Protein AF-A0A1B6HUM4-F1 (afdb_monomer)

Nearest PDB structures (foldseek):
  6p5n-assembly1_Aj  TM=9.905E-01  e=3.512E-10  Oryctolagus cuniculus
  8yoo-assembly1_Lj  TM=9.893E-01  e=5.013E-10  Homo sapiens
  8fl2-assembly1_LW  TM=9.941E-01  e=6.665E-10  Homo sapiens
  7oyb-assembly1_j1  TM=9.822E-01  e=9.514E-10  Danio rerio
  8q7z-assembly1_Bj  TM=9.885E-01  e=1.097E-09  Gallus gallus

Sequence (110 aa):
KERKKERKKERKKERKSLFRSSKKHQLPFPFFCFILWSSMTKGTSSFGKRRNKTHTLCRRCGRSSYHIQKSKCAQCGYPSCKLRHYNWSVKAQRRKTTGTGRMRHLKIVR

InterPro domains:
  IPR001569 Large ribosomal subunit protein eL37 [MF_00547] (41-92)
  IPR001569 Large ribosomal subunit protein eL37 [PF01907] (41-92)
  IPR011331 Large ribosomal subunit protein eL37/eL43 [G3DSA:2.20.25.30] (40-110)
  IPR011332 Zinc-binding ribosomal protein [SSF57829] (40-94)
  IPR018267 Large ribosomal subunit protein eL37, conserved site [PS01077] (43-62)

Structure (mmCIF, N/CA/C/O backbone):
data_AF-A0A1B6HUM4-F1
#
_entry.id   AF-A0A1B6HUM4-F1
#
loop_
_atom_site.group_PDB
_atom_site.id
_atom_site.type_symbol
_atom_site.label_atom_id
_atom_site.label_alt_id
_atom_site.label_comp_id
_atom_site.label_asym_id
_atom_site.label_entity_id
_atom_site.label_seq_id
_atom_site.pdbx_PDB_ins_code
_atom_site.Cartn_x
_atom_site.Cartn_y
_atom_site.Cartn_z
_atom_site.occupancy
_atom_site.B_iso_or_equiv
_atom_site.auth_seq_id
_atom_site.auth_comp_id
_atom_site.auth_asym_id
_atom_site.auth_atom_id
_atom_site.pdbx_PDB_model_num
ATOM 1 N N . LYS A 1 1 ? -33.038 19.935 -38.363 1.00 53.41 1 LYS A N 1
ATOM 2 C CA . LYS A 1 1 ? -32.544 19.020 -39.433 1.00 53.41 1 LYS A CA 1
ATOM 3 C C . LYS A 1 1 ? -31.488 19.668 -40.356 1.00 53.41 1 LYS A C 1
ATOM 5 O O . LYS A 1 1 ? -30.878 18.947 -41.136 1.00 53.41 1 LYS A O 1
ATOM 10 N N . GLU A 1 2 ? -31.165 20.959 -40.209 1.00 49.84 2 GLU A N 1
ATOM 11 C CA . GLU A 1 2 ? -30.167 21.651 -41.052 1.00 49.84 2 GLU A CA 1
ATOM 12 C C . GLU A 1 2 ? -28.698 21.413 -40.665 1.00 49.84 2 GLU A C 1
ATOM 14 O O . GLU A 1 2 ? -27.863 21.234 -41.548 1.00 49.84 2 GLU A O 1
ATOM 19 N N . ARG A 1 3 ? -28.376 21.222 -39.377 1.00 44.38 3 ARG A N 1
ATOM 20 C CA . ARG A 1 3 ? -26.991 20.954 -38.916 1.00 44.38 3 ARG A CA 1
ATOM 21 C C . ARG A 1 3 ? -26.351 19.657 -39.450 1.00 44.38 3 ARG A C 1
ATOM 23 O O . ARG A 1 3 ? -25.142 19.469 -39.344 1.00 44.38 3 ARG A O 1
ATOM 30 N N . LYS A 1 4 ? -27.133 18.739 -40.042 1.00 43.03 4 LYS A N 1
ATOM 31 C CA . LYS A 1 4 ? -26.611 17.517 -40.698 1.00 43.03 4 LYS A CA 1
ATOM 32 C C . LYS A 1 4 ? -26.204 17.742 -42.166 1.00 43.03 4 LYS A C 1
ATOM 34 O O . LYS A 1 4 ? -25.446 16.929 -42.695 1.00 43.03 4 LYS A O 1
ATOM 39 N N . LYS A 1 5 ? -26.671 18.815 -42.826 1.00 43.19 5 LYS A N 1
ATOM 40 C CA . LYS A 1 5 ? -26.298 19.152 -44.217 1.00 43.19 5 LYS A CA 1
ATOM 41 C C . LYS A 1 5 ? -24.927 19.842 -44.296 1.00 43.19 5 LYS A C 1
ATOM 43 O O . LYS A 1 5 ? -24.171 19.536 -45.214 1.00 43.19 5 LYS A O 1
ATOM 48 N N . GLU A 1 6 ? -24.557 20.659 -43.309 1.00 46.84 6 GLU A N 1
ATOM 49 C CA . GLU A 1 6 ? -23.240 21.325 -43.256 1.00 46.84 6 GLU A CA 1
ATOM 50 C C . GLU A 1 6 ? -22.073 20.348 -43.077 1.00 46.84 6 GLU A C 1
ATOM 52 O O . GLU A 1 6 ? -21.127 20.368 -43.864 1.00 46.84 6 GLU A O 1
ATOM 57 N N . ARG A 1 7 ? -22.195 19.375 -42.163 1.00 47.59 7 ARG A N 1
ATOM 58 C CA . ARG A 1 7 ? -21.152 18.351 -41.940 1.00 47.59 7 ARG A CA 1
ATOM 59 C C . ARG A 1 7 ? -20.874 17.453 -43.157 1.00 47.59 7 ARG A C 1
ATOM 61 O O . ARG A 1 7 ? -19.809 16.845 -43.244 1.00 47.59 7 ARG A O 1
ATOM 68 N N . LYS A 1 8 ? -21.807 17.354 -44.118 1.00 44.94 8 LYS A N 1
ATOM 69 C CA . LYS A 1 8 ? -21.586 16.641 -45.394 1.00 44.94 8 LYS A CA 1
ATOM 70 C C . LYS A 1 8 ? -20.858 17.499 -46.440 1.00 44.94 8 LYS A C 1
ATOM 72 O O . LYS A 1 8 ? -20.197 16.925 -47.305 1.00 44.94 8 LYS A O 1
ATOM 77 N N . LYS A 1 9 ? -20.950 18.834 -46.372 1.00 44.09 9 LYS A N 1
ATOM 78 C CA . LYS A 1 9 ? -20.215 19.757 -47.259 1.00 44.09 9 LYS A CA 1
ATOM 79 C C . LYS A 1 9 ? -18.733 19.847 -46.875 1.00 44.09 9 LYS A C 1
ATOM 81 O O . LYS A 1 9 ? -17.893 19.819 -47.769 1.00 44.09 9 LYS A O 1
ATOM 86 N N . GLU A 1 10 ? -18.410 19.826 -45.582 1.00 45.25 10 GLU A N 1
ATOM 87 C CA . GLU A 1 10 ? -17.017 19.801 -45.094 1.00 45.25 10 GLU A CA 1
ATOM 88 C C . GLU A 1 10 ? -16.276 18.514 -45.479 1.00 45.25 10 GLU A C 1
ATOM 90 O O . GLU A 1 10 ? -15.199 18.573 -46.071 1.00 45.25 10 GLU A O 1
ATOM 95 N N . ARG A 1 11 ? -16.908 17.343 -45.309 1.00 44.81 11 ARG A N 1
ATOM 96 C CA . ARG A 1 11 ? -16.313 16.049 -45.706 1.00 44.81 11 ARG A CA 1
ATOM 97 C C . ARG A 1 11 ? -16.062 15.899 -47.215 1.00 44.81 11 ARG A C 1
ATOM 99 O O . ARG A 1 11 ? -15.285 15.036 -47.615 1.00 44.81 11 ARG A O 1
ATOM 106 N N . LYS A 1 12 ? -16.703 16.713 -48.068 1.00 42.31 12 LYS A N 1
ATOM 107 C CA . LYS A 1 12 ? -16.421 16.763 -49.517 1.00 42.31 12 LYS A CA 1
ATOM 108 C C . LYS A 1 12 ? -15.300 17.747 -49.882 1.00 42.31 12 LYS A C 1
ATOM 110 O O . LYS A 1 12 ? -14.736 17.600 -50.964 1.00 42.31 12 LYS A O 1
ATOM 115 N N . LYS A 1 13 ? -14.964 18.710 -49.013 1.00 40.62 13 LYS A N 1
ATOM 116 C CA . LYS A 1 13 ? -13.883 19.686 -49.241 1.00 40.62 13 LYS A CA 1
ATOM 117 C C . LYS A 1 13 ? -12.506 19.111 -48.888 1.00 40.62 13 LYS A C 1
ATOM 119 O O . LYS A 1 13 ? -11.583 19.278 -49.675 1.00 40.62 13 LYS A O 1
ATOM 124 N N . GLU A 1 14 ? -12.390 18.325 -47.816 1.00 39.62 14 GLU A N 1
ATOM 125 C CA . GLU A 1 14 ? -11.119 17.657 -47.464 1.00 39.62 14 GLU A CA 1
ATOM 126 C C . GLU A 1 14 ? -10.741 16.502 -48.401 1.00 39.62 14 GLU A C 1
ATOM 128 O O . GLU A 1 14 ? -9.570 16.179 -48.559 1.00 39.62 14 GLU A O 1
ATOM 133 N N . ARG A 1 15 ? -11.710 15.903 -49.103 1.00 38.56 15 ARG A N 1
ATOM 134 C CA . ARG A 1 15 ? -11.430 14.837 -50.080 1.00 38.56 15 ARG A CA 1
ATOM 135 C C . ARG A 1 15 ? -10.879 15.339 -51.422 1.00 38.56 15 ARG A C 1
ATOM 137 O O . ARG A 1 15 ? -10.554 14.515 -52.270 1.00 38.56 15 ARG A O 1
ATOM 144 N N . LYS A 1 16 ? -10.777 16.658 -51.630 1.00 38.84 16 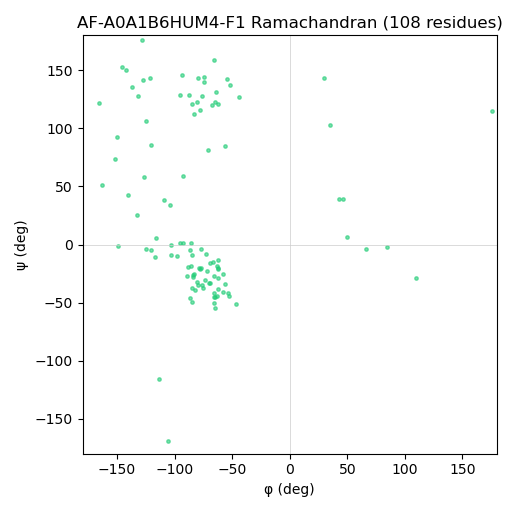LYS A N 1
ATOM 145 C CA . LYS A 1 16 ? -10.248 17.269 -52.865 1.00 38.84 16 LYS A CA 1
ATOM 146 C C . LYS A 1 16 ? -8.816 17.811 -52.748 1.00 38.84 16 LYS A C 1
ATOM 148 O O . LYS A 1 16 ? -8.296 18.278 -53.754 1.00 38.84 16 LYS A O 1
ATOM 153 N N . SER A 1 17 ? -8.154 17.708 -51.593 1.00 38.03 17 SER A N 1
ATOM 154 C CA . SER A 1 17 ? -6.742 18.112 -51.437 1.00 38.03 17 SER A CA 1
ATOM 155 C C . SER A 1 17 ? -5.730 16.967 -51.601 1.00 38.03 17 SER A C 1
ATOM 157 O O . SER A 1 17 ? -4.531 17.203 -51.524 1.00 38.03 17 SER A O 1
ATOM 159 N N . LEU A 1 18 ? -6.178 15.740 -51.890 1.00 44.19 18 LEU A N 1
ATOM 160 C CA . LEU A 1 18 ? -5.313 14.559 -52.046 1.00 44.19 18 LEU A CA 1
ATOM 161 C C . LEU A 1 18 ? -5.209 14.062 -53.498 1.00 44.19 18 LEU A C 1
ATOM 163 O O . LEU A 1 18 ? -5.199 12.859 -53.739 1.00 44.19 18 LEU A O 1
ATOM 167 N N . PHE A 1 19 ? -5.147 14.962 -54.487 1.00 43.09 19 PHE A N 1
ATOM 168 C CA . PHE A 1 19 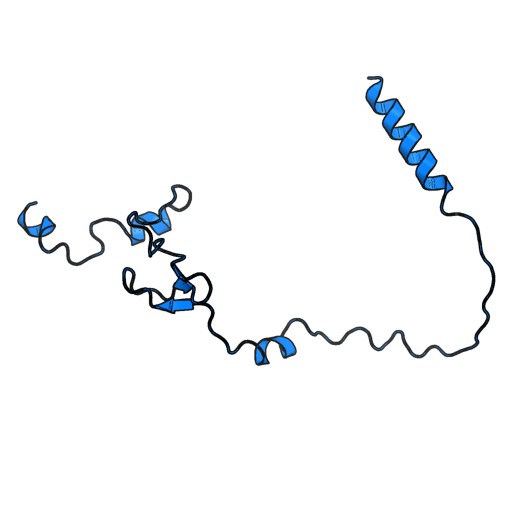? -4.868 14.547 -55.871 1.00 43.09 19 PHE A CA 1
ATOM 169 C C . PHE A 1 19 ? -4.169 15.627 -56.715 1.00 43.09 19 PHE A C 1
ATOM 171 O O . PHE A 1 19 ? -4.772 16.264 -57.575 1.00 43.09 19 PHE A O 1
ATOM 178 N N . ARG A 1 20 ? -2.880 15.848 -56.438 1.00 38.88 20 ARG A N 1
ATOM 179 C CA . ARG A 1 20 ? -1.825 16.387 -57.330 1.00 38.88 20 ARG A CA 1
ATOM 180 C C . ARG A 1 20 ? -0.586 16.523 -56.440 1.00 38.88 20 ARG A C 1
ATOM 182 O O . ARG A 1 20 ? -0.621 17.258 -55.471 1.00 38.88 20 ARG A O 1
ATOM 189 N N . SER A 1 21 ? 0.510 15.808 -56.643 1.00 36.25 21 SER A N 1
ATOM 190 C CA . SER A 1 21 ? 1.254 15.785 -57.890 1.00 36.25 21 SER A CA 1
ATOM 191 C C . SER A 1 21 ? 2.231 14.608 -57.885 1.00 36.25 21 SER A C 1
ATOM 193 O O . SER A 1 21 ? 3.107 14.519 -57.028 1.00 36.25 21 SER A O 1
ATOM 195 N N . SER A 1 22 ? 2.093 13.727 -58.873 1.00 45.28 22 SER A N 1
ATOM 196 C CA . SER A 1 22 ? 3.187 12.897 -59.363 1.00 45.28 22 SER A CA 1
ATOM 197 C C . SER A 1 22 ? 4.275 13.797 -59.941 1.00 45.28 22 SER A C 1
ATOM 199 O O . SER A 1 22 ? 4.024 14.479 -60.932 1.00 45.28 22 SER A O 1
ATOM 201 N N . LYS A 1 23 ? 5.497 13.737 -59.408 1.00 45.59 23 LYS A N 1
ATOM 202 C CA . LYS A 1 23 ? 6.719 14.021 -60.175 1.00 45.59 23 LYS A CA 1
ATOM 203 C C . LYS A 1 23 ? 7.890 13.209 -59.608 1.00 45.59 23 LYS A C 1
ATOM 205 O O . LYS A 1 23 ? 8.543 13.601 -58.656 1.00 45.59 23 LYS A O 1
ATOM 210 N N . LYS A 1 24 ? 8.059 12.033 -60.219 1.00 47.94 24 LYS A N 1
ATOM 211 C CA . LYS A 1 24 ? 9.317 11.419 -60.669 1.00 47.94 24 LYS A CA 1
ATOM 212 C C . LYS A 1 24 ? 10.556 11.675 -59.793 1.00 47.94 24 LYS A C 1
ATOM 214 O O . LYS A 1 24 ? 11.240 12.672 -59.976 1.00 47.94 24 LYS A O 1
ATOM 219 N N . HIS A 1 25 ? 10.930 10.675 -59.002 1.00 41.59 25 HIS A N 1
ATOM 220 C CA . HIS A 1 25 ? 12.332 10.280 -58.894 1.00 41.59 25 HIS A CA 1
ATOM 221 C C . HIS A 1 25 ? 12.413 8.786 -59.213 1.00 41.59 25 HIS A C 1
ATOM 223 O O . HIS A 1 25 ? 11.943 7.943 -58.453 1.00 41.59 25 HIS A O 1
ATOM 229 N N . GLN A 1 26 ? 12.931 8.482 -60.402 1.00 48.53 26 GLN A N 1
ATOM 230 C CA . GLN A 1 26 ? 13.438 7.160 -60.745 1.00 48.53 26 GLN A CA 1
ATOM 231 C C . GLN A 1 26 ? 14.693 6.923 -59.908 1.00 48.53 26 GLN A C 1
ATOM 233 O O . GLN A 1 26 ? 15.657 7.668 -60.053 1.00 48.53 26 GLN A O 1
ATOM 238 N N . LEU A 1 27 ? 14.694 5.881 -59.080 1.00 54.16 27 LEU A N 1
ATOM 239 C CA . LEU A 1 27 ? 15.909 5.128 -58.789 1.00 54.16 27 LEU A CA 1
ATOM 240 C C . LEU A 1 2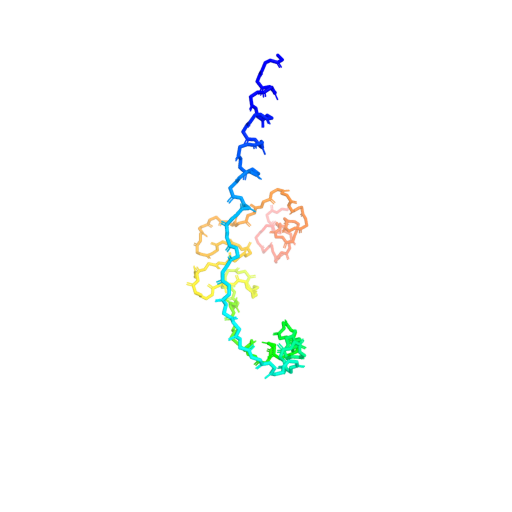7 ? 15.576 3.631 -58.930 1.00 54.16 27 LEU A C 1
ATOM 242 O O . LEU A 1 27 ? 14.551 3.191 -58.401 1.00 54.16 27 LEU A O 1
ATOM 246 N N . PRO A 1 28 ? 16.363 2.873 -59.713 1.00 54.94 28 PRO A N 1
ATOM 247 C CA . PRO A 1 28 ? 16.092 1.478 -60.037 1.00 54.94 28 PRO A CA 1
ATOM 248 C C . PRO A 1 28 ? 16.507 0.551 -58.882 1.00 54.94 28 PRO A C 1
ATOM 250 O O . PRO A 1 28 ? 17.503 0.828 -58.232 1.00 54.94 28 PRO A O 1
ATOM 253 N N . PHE A 1 29 ? 15.714 -0.513 -58.673 1.00 44.72 29 PHE A N 1
ATOM 254 C CA . PHE A 1 29 ? 15.988 -1.849 -58.088 1.00 44.72 29 PHE A CA 1
ATOM 255 C C . PHE A 1 29 ? 17.085 -2.041 -57.004 1.00 44.72 29 PHE A C 1
ATOM 257 O O . PHE A 1 29 ? 18.179 -1.514 -57.153 1.00 44.72 29 PHE A O 1
ATOM 264 N N . PRO A 1 30 ? 16.899 -2.922 -55.984 1.00 50.91 30 PRO A N 1
ATOM 265 C CA . PRO A 1 30 ? 15.933 -4.032 -55.901 1.00 50.91 30 PRO A CA 1
ATOM 266 C C . PRO A 1 30 ? 15.077 -3.991 -54.610 1.00 50.91 30 PRO A C 1
ATOM 268 O O . PRO A 1 30 ? 15.516 -3.595 -53.538 1.00 50.91 30 PRO A O 1
ATOM 271 N N . PHE A 1 31 ? 13.785 -4.311 -54.640 1.00 50.19 31 PHE A N 1
ATOM 272 C CA . PHE A 1 31 ? 13.238 -5.660 -54.404 1.00 50.19 31 PHE A CA 1
ATOM 273 C C . PHE A 1 31 ? 13.713 -6.441 -53.147 1.00 50.19 31 PHE A C 1
ATOM 275 O O . PHE A 1 31 ? 13.291 -7.578 -52.966 1.00 50.19 31 PHE A O 1
ATOM 282 N N . PHE A 1 32 ? 14.503 -5.855 -52.232 1.00 46.56 32 PHE A N 1
ATOM 283 C CA . PHE A 1 32 ? 15.089 -6.582 -51.089 1.00 46.56 32 PHE A CA 1
ATOM 284 C C . PHE A 1 32 ? 14.964 -5.908 -49.710 1.00 46.56 32 PHE A C 1
ATOM 286 O O . PHE A 1 32 ? 15.752 -6.179 -48.812 1.00 46.56 32 PHE A O 1
ATOM 293 N N . CYS A 1 33 ? 13.970 -5.050 -49.472 1.00 42.34 33 CYS A N 1
ATOM 294 C CA . CYS A 1 33 ? 13.782 -4.492 -48.122 1.00 42.34 33 CYS A CA 1
ATOM 295 C C . CYS A 1 33 ? 12.313 -4.364 -47.709 1.00 42.34 33 CYS A C 1
ATOM 297 O O . CYS A 1 33 ? 11.889 -3.366 -47.139 1.00 42.34 33 CYS A O 1
ATOM 299 N N . PHE A 1 34 ? 11.518 -5.394 -48.004 1.00 43.09 34 PHE A N 1
ATOM 300 C CA . PHE A 1 34 ? 10.194 -5.574 -47.392 1.00 43.09 34 PHE A CA 1
ATOM 301 C C . PHE A 1 34 ? 10.101 -6.852 -46.536 1.00 43.09 34 PHE A C 1
ATOM 303 O O . PHE A 1 34 ? 9.041 -7.173 -46.013 1.00 43.09 34 PHE A O 1
ATOM 310 N N . ILE A 1 35 ? 11.221 -7.569 -46.351 1.00 46.00 35 ILE A N 1
ATOM 311 C CA . ILE A 1 35 ? 11.296 -8.826 -45.578 1.00 46.00 35 ILE A CA 1
ATOM 312 C C . ILE A 1 35 ? 11.910 -8.618 -44.176 1.00 46.00 35 ILE A C 1
ATOM 314 O O . ILE A 1 35 ? 11.814 -9.492 -43.321 1.00 46.00 35 ILE A O 1
ATOM 318 N N . LEU A 1 36 ? 12.461 -7.437 -43.862 1.00 48.25 36 LEU A N 1
ATOM 319 C CA . LEU A 1 36 ? 13.099 -7.165 -42.563 1.00 48.25 36 LEU A CA 1
ATOM 320 C C . LEU A 1 36 ? 12.250 -6.304 -41.608 1.00 48.25 36 LEU A C 1
ATOM 322 O O . LEU A 1 36 ? 12.778 -5.508 -40.838 1.00 48.25 36 LEU A O 1
ATOM 326 N N . TRP A 1 37 ? 10.924 -6.450 -41.631 1.00 48.62 37 TRP A N 1
ATOM 327 C CA . TRP A 1 37 ? 10.029 -5.779 -40.679 1.00 48.62 37 TRP A CA 1
ATOM 328 C C . TRP A 1 37 ? 9.110 -6.781 -39.983 1.00 48.62 37 TRP A C 1
ATOM 330 O O . TRP A 1 37 ? 7.893 -6.705 -40.095 1.00 48.62 37 TRP A O 1
ATOM 340 N N . SER A 1 38 ? 9.672 -7.778 -39.299 1.00 51.06 38 SER A N 1
ATOM 341 C CA . SER A 1 38 ? 8.906 -8.679 -38.417 1.00 51.06 38 SER A CA 1
ATOM 342 C C . SER A 1 38 ? 9.809 -9.444 -37.445 1.00 51.06 38 SER A C 1
ATOM 344 O O . SER A 1 38 ? 9.703 -10.657 -37.308 1.00 51.06 38 SER A O 1
ATOM 346 N N . SER A 1 39 ? 10.694 -8.767 -36.711 1.00 53.78 39 SER A N 1
ATOM 347 C CA . SER A 1 39 ? 11.171 -9.361 -35.458 1.00 53.78 39 SER A CA 1
ATOM 348 C C . SER A 1 39 ? 10.139 -9.057 -34.367 1.00 53.78 39 SER A C 1
ATOM 350 O O . SER A 1 39 ? 9.890 -7.907 -34.000 1.00 53.78 39 SER A O 1
ATOM 352 N N . MET A 1 40 ? 9.466 -10.101 -33.879 1.00 62.34 40 MET A N 1
ATOM 353 C CA . MET A 1 40 ? 8.569 -10.078 -32.717 1.00 62.34 40 MET A CA 1
ATOM 354 C C . MET A 1 40 ? 9.302 -9.537 -31.472 1.00 62.34 40 MET A C 1
ATOM 356 O O . MET A 1 40 ? 9.823 -10.275 -30.641 1.00 62.34 40 MET A O 1
ATOM 360 N N . THR A 1 41 ? 9.342 -8.216 -31.320 1.00 67.62 41 THR A N 1
ATOM 361 C CA . THR A 1 41 ? 10.128 -7.508 -30.291 1.00 67.62 41 THR A CA 1
ATOM 362 C C . THR A 1 41 ? 9.358 -7.207 -29.002 1.00 67.62 41 THR A C 1
ATOM 364 O O . THR A 1 41 ? 9.894 -6.605 -28.074 1.00 67.62 41 THR A O 1
ATOM 367 N N . LYS A 1 42 ? 8.091 -7.627 -28.906 1.00 69.94 42 LYS A N 1
ATOM 368 C CA . LYS A 1 42 ? 7.176 -7.264 -27.803 1.00 69.94 42 LYS A CA 1
ATOM 369 C C . LYS A 1 42 ? 7.057 -8.319 -26.695 1.00 69.94 42 LYS A C 1
ATOM 371 O O . LYS A 1 42 ? 6.461 -8.043 -25.657 1.00 69.94 42 LYS A O 1
ATOM 376 N N . GLY A 1 43 ? 7.605 -9.515 -26.916 1.00 81.31 43 GLY A N 1
ATOM 377 C CA . GLY A 1 43 ? 7.472 -10.666 -26.023 1.00 81.31 43 GLY A CA 1
ATOM 378 C C . GLY A 1 43 ? 8.799 -11.059 -25.384 1.00 81.31 43 GLY A C 1
ATOM 379 O O . GLY A 1 43 ? 9.378 -10.284 -24.620 1.00 81.31 43 GLY A O 1
ATOM 380 N N . THR A 1 44 ? 9.268 -12.260 -25.722 1.00 84.19 44 THR A N 1
ATOM 381 C CA . THR A 1 44 ? 10.445 -12.949 -25.159 1.00 84.19 44 THR A CA 1
ATOM 382 C C . THR A 1 44 ? 11.684 -12.059 -25.058 1.00 84.19 44 THR A C 1
ATOM 384 O O . THR A 1 44 ? 12.235 -11.897 -23.971 1.00 84.19 44 THR A O 1
ATOM 387 N N . SER A 1 45 ? 12.056 -11.385 -26.146 1.00 84.25 45 SER A N 1
ATOM 388 C CA . SER A 1 45 ? 13.213 -10.478 -26.208 1.00 84.25 45 SER A CA 1
ATOM 389 C C . SER A 1 45 ? 13.111 -9.267 -25.267 1.00 84.25 45 SER A C 1
ATOM 391 O O . SER A 1 45 ? 14.123 -8.765 -24.777 1.00 84.25 45 SER A O 1
ATOM 393 N N . SER A 1 46 ? 11.897 -8.803 -24.959 1.00 82.94 46 SER A N 1
ATOM 394 C CA . SER A 1 46 ? 11.670 -7.653 -24.076 1.00 82.94 46 SER A CA 1
ATOM 395 C C . SER A 1 46 ? 11.681 -8.012 -22.583 1.00 82.94 46 SER A C 1
ATOM 397 O O . SER A 1 46 ? 12.002 -7.157 -21.752 1.00 82.94 46 SER A O 1
ATOM 399 N N . PHE A 1 47 ? 11.361 -9.262 -22.221 1.00 85.81 47 PHE A N 1
ATOM 400 C CA . PHE A 1 47 ? 11.279 -9.696 -20.821 1.00 85.81 47 PHE A CA 1
ATOM 401 C C . PHE A 1 47 ? 12.646 -9.742 -20.130 1.00 85.81 47 PHE A C 1
ATOM 403 O O . PHE A 1 47 ? 12.725 -9.382 -18.956 1.00 85.81 47 PHE A O 1
ATOM 410 N N . GLY A 1 48 ? 13.723 -10.063 -20.856 1.00 90.00 48 GLY A N 1
ATOM 411 C CA . GLY A 1 48 ? 15.088 -10.083 -20.307 1.00 90.00 48 GLY A CA 1
ATOM 412 C C . GLY A 1 48 ? 15.543 -8.740 -19.716 1.00 90.00 48 GLY A C 1
ATOM 413 O O . GLY A 1 48 ? 16.350 -8.702 -18.793 1.00 90.00 48 GLY A O 1
ATOM 414 N N . LYS A 1 49 ? 14.965 -7.620 -20.174 1.00 88.50 49 LYS A N 1
ATOM 415 C CA . LYS A 1 49 ? 15.294 -6.268 -19.688 1.00 88.50 49 LYS A CA 1
ATOM 416 C C . LYS A 1 49 ? 14.520 -5.863 -18.419 1.00 88.50 49 LYS A C 1
ATOM 418 O O . LYS A 1 49 ? 14.825 -4.836 -17.813 1.00 88.50 49 LYS A O 1
ATOM 423 N N . ARG A 1 50 ? 13.519 -6.637 -17.973 1.00 90.31 50 ARG A N 1
ATOM 424 C CA . ARG A 1 50 ? 12.592 -6.274 -16.877 1.00 90.31 50 ARG A CA 1
ATOM 425 C C . ARG A 1 50 ? 13.053 -6.782 -15.499 1.00 90.31 50 ARG A C 1
ATOM 427 O O . ARG A 1 50 ? 12.327 -7.509 -14.827 1.00 90.31 50 ARG A O 1
ATOM 434 N N . ARG A 1 51 ? 14.251 -6.378 -15.053 1.00 90.56 51 ARG A N 1
ATOM 435 C CA . AR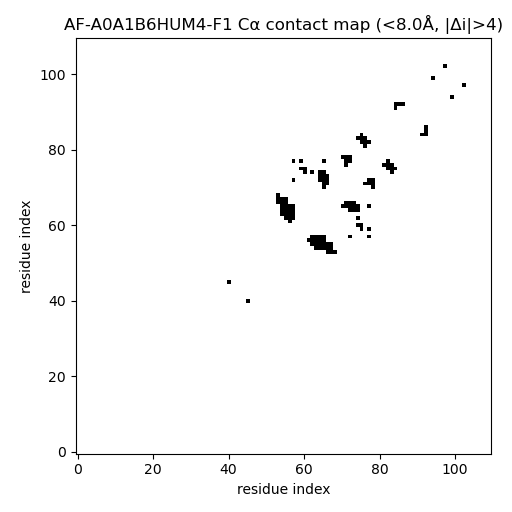G A 1 51 ? 14.816 -6.783 -13.740 1.00 90.56 51 ARG A CA 1
ATOM 436 C C . ARG A 1 51 ? 14.446 -5.871 -12.562 1.00 90.56 51 ARG A C 1
ATOM 438 O O . ARG A 1 51 ? 14.393 -6.325 -11.420 1.00 90.56 51 ARG A O 1
ATOM 445 N N . ASN A 1 52 ? 14.166 -4.597 -12.828 1.00 92.00 52 ASN A N 1
ATOM 446 C CA . ASN A 1 52 ? 13.912 -3.601 -11.784 1.00 92.00 52 ASN A CA 1
ATOM 447 C C . ASN A 1 52 ? 12.522 -3.791 -11.160 1.00 92.00 52 ASN A C 1
ATOM 449 O O . ASN A 1 52 ? 11.541 -4.044 -11.862 1.00 92.00 52 ASN A O 1
ATOM 453 N N . LYS A 1 53 ? 12.418 -3.636 -9.837 1.00 93.00 53 LYS A N 1
ATOM 454 C CA . LYS A 1 53 ? 11.145 -3.748 -9.113 1.00 93.00 53 LYS A CA 1
ATOM 455 C C . LYS A 1 53 ? 10.523 -2.369 -8.930 1.00 93.00 53 LYS A C 1
ATOM 457 O O . LYS A 1 53 ? 11.167 -1.449 -8.441 1.00 93.00 53 LYS A O 1
ATOM 462 N N . THR A 1 54 ? 9.254 -2.232 -9.300 1.00 95.50 54 THR A N 1
ATOM 463 C CA . THR A 1 54 ? 8.476 -1.001 -9.084 1.00 95.50 54 THR A CA 1
ATOM 464 C C . THR A 1 54 ? 7.863 -0.940 -7.687 1.00 95.50 54 THR A C 1
ATOM 466 O O . THR A 1 54 ? 7.656 0.153 -7.151 1.00 95.50 54 THR A O 1
ATOM 469 N N . HIS A 1 55 ? 7.588 -2.109 -7.097 1.00 96.62 55 HIS A N 1
ATOM 470 C CA . HIS A 1 55 ? 6.915 -2.256 -5.815 1.00 96.62 55 HIS A CA 1
ATOM 471 C C . HIS A 1 55 ? 7.754 -3.011 -4.783 1.00 96.62 55 HIS A C 1
ATOM 473 O O . HIS A 1 55 ? 8.419 -3.993 -5.109 1.00 96.62 55 HIS A O 1
ATOM 479 N N . THR A 1 56 ? 7.654 -2.576 -3.530 1.00 95.81 56 THR A N 1
ATOM 480 C CA . THR A 1 56 ? 8.216 -3.234 -2.344 1.00 95.81 56 THR A CA 1
ATOM 481 C C . THR A 1 56 ? 7.146 -3.419 -1.264 1.00 95.81 56 THR A C 1
ATOM 483 O O . THR A 1 56 ? 5.985 -3.006 -1.411 1.00 95.81 56 THR A O 1
ATOM 486 N N . LEU A 1 57 ? 7.521 -4.081 -0.166 1.00 97.00 57 LEU A N 1
ATOM 487 C CA . LEU A 1 57 ? 6.653 -4.291 0.989 1.00 97.00 57 LEU A CA 1
ATOM 488 C C . LEU A 1 57 ? 6.286 -2.958 1.659 1.00 97.00 57 LEU A C 1
ATOM 490 O O . LEU A 1 57 ? 7.134 -2.120 1.949 1.00 97.00 57 LEU A O 1
ATOM 494 N N . CYS A 1 58 ? 4.995 -2.763 1.926 1.00 96.69 58 CYS A N 1
ATOM 495 C CA . CYS A 1 58 ? 4.503 -1.583 2.633 1.00 96.69 58 CYS A CA 1
ATOM 496 C C . CYS A 1 58 ? 4.519 -1.793 4.154 1.00 96.69 58 CYS A C 1
ATOM 498 O O . CYS A 1 58 ? 3.883 -2.727 4.637 1.00 96.69 58 C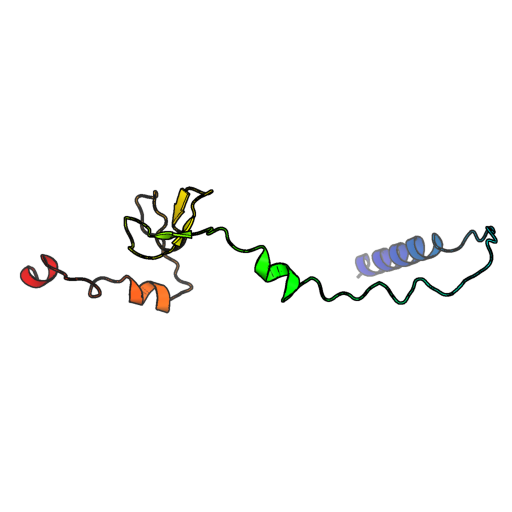YS A O 1
ATOM 500 N N . ARG A 1 59 ? 5.111 -0.855 4.910 1.00 94.06 59 ARG A N 1
ATOM 501 C CA . ARG A 1 59 ? 5.179 -0.898 6.388 1.00 94.06 59 ARG A CA 1
ATOM 502 C C . ARG A 1 59 ? 3.824 -1.072 7.084 1.00 94.06 59 ARG A C 1
ATOM 504 O O . ARG A 1 59 ? 3.714 -1.840 8.025 1.00 94.06 59 ARG A O 1
ATOM 511 N N . ARG A 1 60 ? 2.777 -0.387 6.612 1.00 94.12 60 ARG A N 1
ATOM 512 C CA . ARG A 1 60 ? 1.435 -0.460 7.223 1.00 94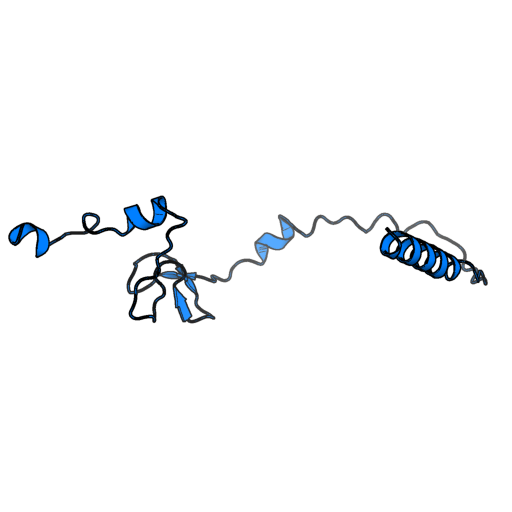.12 60 ARG A CA 1
ATOM 513 C C . ARG A 1 60 ? 0.699 -1.759 6.879 1.00 94.12 60 ARG A C 1
ATOM 515 O O . ARG A 1 60 ? -0.103 -2.245 7.662 1.00 94.12 60 ARG A O 1
ATOM 522 N N . CYS A 1 61 ? 0.903 -2.270 5.667 1.00 92.44 61 CYS A N 1
ATOM 523 C CA . CYS A 1 61 ? -0.033 -3.206 5.034 1.00 92.44 61 CYS A CA 1
ATOM 524 C C . CYS A 1 61 ? 0.582 -4.580 4.764 1.00 92.44 61 CYS A C 1
ATOM 526 O O . CYS A 1 61 ? -0.143 -5.485 4.363 1.00 92.44 61 CYS A O 1
ATOM 528 N N . GLY A 1 62 ? 1.904 -4.719 4.904 1.00 92.75 62 GLY A N 1
ATOM 529 C CA . GLY A 1 62 ? 2.657 -5.964 4.720 1.00 92.75 62 GLY A CA 1
ATOM 530 C C . GLY A 1 62 ? 2.670 -6.517 3.290 1.0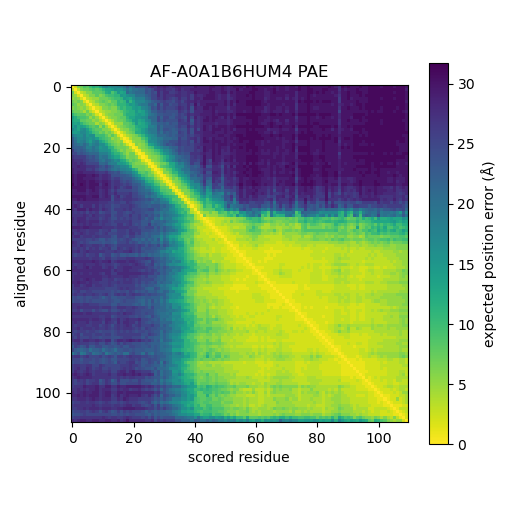0 92.75 62 GLY A C 1
ATOM 531 O O . GLY A 1 62 ? 3.327 -7.511 3.023 1.00 92.75 62 GLY A O 1
ATOM 532 N N . ARG A 1 63 ? 1.955 -5.891 2.347 1.00 93.56 63 ARG A N 1
ATOM 533 C CA . ARG A 1 63 ? 1.862 -6.331 0.946 1.00 93.56 63 ARG A CA 1
ATOM 534 C C . ARG A 1 63 ? 2.892 -5.630 0.067 1.00 93.56 63 ARG A C 1
ATOM 536 O O . ARG A 1 63 ? 3.128 -4.431 0.251 1.00 93.56 63 ARG A O 1
ATOM 543 N N . SER A 1 64 ? 3.400 -6.338 -0.947 1.00 95.75 64 SER A N 1
ATOM 544 C CA . SER A 1 64 ? 4.260 -5.776 -2.001 1.00 95.75 64 SER A CA 1
ATOM 545 C C . SER A 1 64 ? 3.455 -4.863 -2.929 1.00 95.75 64 SER A C 1
ATOM 547 O O . SER A 1 64 ? 2.913 -5.269 -3.950 1.00 95.75 64 SER A O 1
ATOM 549 N N . SER A 1 65 ? 3.246 -3.632 -2.479 1.00 95.31 65 SER A N 1
ATOM 550 C CA . SER A 1 65 ? 2.358 -2.653 -3.119 1.00 95.31 65 SER A CA 1
ATOM 551 C C . SER A 1 65 ? 2.826 -1.216 -2.912 1.00 95.31 65 SER A C 1
ATOM 553 O O . SER A 1 65 ? 2.194 -0.281 -3.410 1.00 95.31 65 SER A O 1
ATOM 555 N N . TYR A 1 66 ? 3.923 -1.025 -2.177 1.00 97.31 66 TYR A N 1
ATOM 556 C CA . TYR A 1 66 ? 4.537 0.277 -1.999 1.00 97.31 66 TYR A CA 1
ATOM 557 C C . TYR A 1 66 ? 5.326 0.626 -3.253 1.00 97.31 66 TYR A C 1
ATOM 559 O O . TYR A 1 66 ? 6.255 -0.086 -3.604 1.00 97.31 66 TYR A O 1
ATOM 567 N N . HIS A 1 67 ? 4.929 1.675 -3.965 1.00 97.44 67 HIS A N 1
ATOM 568 C CA . HIS A 1 67 ? 5.628 2.111 -5.166 1.00 97.44 67 HIS A CA 1
ATOM 569 C C . HIS A 1 67 ? 6.862 2.931 -4.782 1.00 97.44 67 HIS A C 1
ATOM 571 O O . HIS A 1 67 ? 6.710 3.966 -4.139 1.00 97.44 67 HIS A O 1
ATOM 577 N N . ILE A 1 68 ? 8.050 2.513 -5.231 1.00 96.00 68 ILE A N 1
ATOM 578 C CA . ILE A 1 68 ? 9.329 3.122 -4.822 1.00 96.00 68 ILE A CA 1
ATOM 579 C C . ILE A 1 68 ? 9.429 4.571 -5.314 1.00 96.00 68 ILE A C 1
ATOM 581 O O . ILE A 1 68 ? 9.575 5.483 -4.518 1.00 96.00 68 ILE A O 1
ATOM 585 N N . GLN A 1 69 ? 9.257 4.793 -6.621 1.00 95.75 69 GLN A N 1
ATOM 586 C CA . GLN A 1 69 ? 9.412 6.132 -7.213 1.00 95.75 69 GLN A CA 1
ATOM 587 C C . GLN A 1 69 ? 8.355 7.138 -6.731 1.00 95.75 69 GLN A C 1
ATOM 589 O O . GLN A 1 69 ? 8.660 8.293 -6.476 1.00 95.75 69 GLN A O 1
ATOM 594 N N . LYS A 1 70 ? 7.091 6.707 -6.618 1.00 95.69 70 LYS A N 1
ATOM 595 C CA . LYS A 1 70 ? 5.972 7.578 -6.221 1.00 95.69 70 LYS A CA 1
ATOM 596 C C . LYS A 1 70 ? 5.794 7.675 -4.706 1.00 95.69 70 LYS A C 1
ATOM 598 O O . LYS A 1 70 ? 4.885 8.374 -4.265 1.00 95.69 70 LYS A O 1
ATOM 603 N N . SER A 1 71 ? 6.576 6.918 -3.936 1.00 94.50 71 SER A N 1
ATOM 604 C CA . SER A 1 71 ? 6.497 6.814 -2.476 1.00 94.50 71 SER A CA 1
ATOM 605 C C . SER A 1 71 ? 5.072 6.641 -1.937 1.00 94.50 71 SER A C 1
ATOM 607 O O . SER A 1 71 ? 4.685 7.237 -0.935 1.00 94.50 71 SER A O 1
ATOM 609 N N . LYS A 1 72 ? 4.248 5.848 -2.635 1.00 96.56 72 LYS A N 1
ATOM 610 C CA . LYS A 1 72 ? 2.819 5.675 -2.332 1.00 96.56 72 LYS A CA 1
ATOM 611 C C . LYS A 1 72 ? 2.401 4.216 -2.434 1.00 96.56 72 LYS A C 1
ATOM 613 O O . LYS A 1 72 ? 2.746 3.514 -3.385 1.00 96.56 72 LYS A O 1
ATOM 618 N N . CYS A 1 73 ? 1.621 3.751 -1.462 1.00 97.06 73 CYS A N 1
ATOM 619 C CA . CYS A 1 73 ? 1.087 2.394 -1.460 1.00 97.06 73 CYS A CA 1
ATOM 620 C C . CYS A 1 73 ? -0.203 2.287 -2.277 1.00 97.06 73 CYS A C 1
ATOM 622 O O . CYS A 1 73 ? -1.222 2.890 -1.932 1.00 97.06 73 CYS A O 1
ATOM 624 N N . ALA A 1 74 ? -0.190 1.429 -3.298 1.00 95.19 74 ALA A N 1
ATOM 625 C CA . ALA A 1 74 ? -1.347 1.175 -4.147 1.00 95.19 74 ALA A CA 1
ATOM 626 C C . ALA A 1 74 ? -2.505 0.508 -3.388 1.00 95.19 74 ALA A C 1
ATOM 628 O O . ALA A 1 74 ? -3.661 0.693 -3.748 1.00 95.19 74 ALA A O 1
ATOM 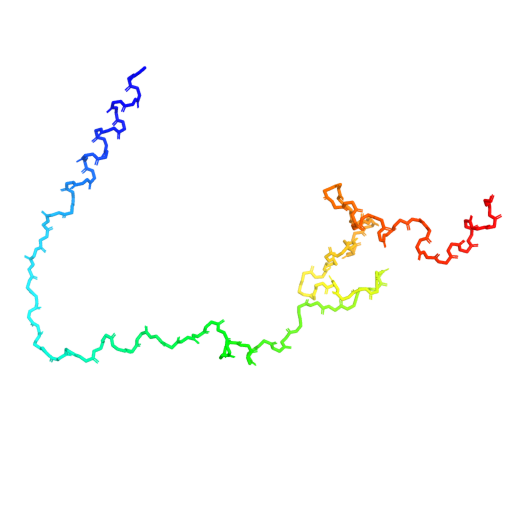629 N N . GLN A 1 75 ? -2.249 -0.251 -2.320 1.00 93.75 75 GLN A N 1
ATOM 630 C CA . GLN A 1 75 ? -3.323 -0.965 -1.621 1.00 93.75 75 GLN A CA 1
ATOM 631 C C . GLN A 1 75 ? -4.010 -0.119 -0.546 1.00 93.75 75 GLN A C 1
ATOM 633 O O . GLN A 1 75 ? -5.238 -0.123 -0.444 1.00 93.75 75 GLN A O 1
ATOM 638 N N . CYS A 1 76 ? -3.223 0.570 0.278 1.00 94.31 76 CYS A N 1
ATOM 639 C CA . CYS A 1 76 ? -3.722 1.226 1.485 1.00 94.31 76 CYS A CA 1
ATOM 640 C C . CYS A 1 76 ? -3.508 2.737 1.537 1.00 94.31 76 CYS A C 1
ATOM 642 O O . CYS A 1 76 ? -4.017 3.363 2.461 1.00 94.31 76 CYS A O 1
ATOM 644 N N . GLY A 1 77 ? -2.816 3.326 0.558 1.00 95.25 77 GLY A N 1
ATOM 645 C CA . GLY A 1 77 ? -2.665 4.779 0.441 1.00 95.25 77 GLY A CA 1
ATOM 646 C C . GLY A 1 77 ? -1.533 5.399 1.261 1.00 95.25 77 GLY A C 1
ATOM 647 O O . GLY A 1 77 ? -1.299 6.592 1.119 1.00 95.25 77 GLY A O 1
ATOM 648 N N . TYR A 1 78 ? -0.790 4.615 2.060 1.00 95.31 78 TYR A N 1
ATOM 649 C CA . TYR A 1 78 ? 0.391 5.098 2.799 1.00 95.31 78 TYR A CA 1
ATOM 650 C C . TYR A 1 78 ? 1.275 5.978 1.891 1.00 95.31 78 TYR A C 1
ATOM 652 O O . TYR A 1 78 ? 1.589 5.510 0.791 1.00 95.31 78 TYR A O 1
ATOM 660 N N . PRO A 1 79 ? 1.641 7.216 2.282 1.00 95.25 79 PRO A N 1
ATOM 661 C CA . PRO A 1 79 ? 1.643 7.792 3.636 1.00 95.25 79 PRO A CA 1
ATOM 662 C C . PRO A 1 79 ? 0.325 8.410 4.143 1.00 95.25 79 PRO A C 1
ATOM 664 O O . PRO A 1 79 ? 0.300 8.872 5.279 1.00 95.25 79 PRO A O 1
ATOM 667 N N . SER A 1 80 ? -0.779 8.400 3.384 1.00 95.31 80 SER A N 1
ATOM 668 C CA . SER A 1 80 ? -2.039 9.032 3.821 1.00 95.31 80 SER A CA 1
ATOM 669 C C . SER A 1 80 ? -2.520 8.522 5.184 1.00 95.31 80 SER A C 1
ATOM 671 O O . SER A 1 80 ? -2.427 7.322 5.464 1.00 95.31 80 SER A O 1
ATOM 673 N N . CYS A 1 81 ? -3.082 9.397 6.022 1.00 93.88 81 CYS A N 1
ATOM 674 C CA . CYS A 1 81 ? -3.635 8.999 7.323 1.00 93.88 81 CYS A CA 1
ATOM 675 C C . CYS A 1 81 ? -4.816 8.034 7.151 1.00 93.88 81 CYS A C 1
ATOM 677 O O . CYS A 1 81 ? -4.871 6.984 7.787 1.00 93.88 81 CYS A O 1
ATOM 679 N N . LYS A 1 82 ? -5.721 8.341 6.211 1.00 93.75 82 LYS A N 1
ATOM 680 C CA . LYS A 1 82 ? -6.873 7.490 5.886 1.00 93.75 82 LYS A CA 1
ATOM 681 C C . LYS A 1 82 ? -6.453 6.258 5.082 1.00 93.75 82 LYS A C 1
ATOM 683 O O . LYS A 1 82 ? -5.575 6.333 4.217 1.00 93.75 82 LYS A O 1
ATOM 688 N N . LEU A 1 83 ? -7.119 5.132 5.342 1.00 93.31 83 LEU A N 1
ATOM 689 C CA . LEU A 1 83 ? -6.971 3.906 4.557 1.00 93.31 83 LEU A CA 1
ATOM 690 C C . LEU A 1 83 ? -7.721 4.018 3.226 1.00 93.31 83 LEU A C 1
ATOM 692 O O . LEU A 1 83 ? -8.923 4.286 3.189 1.00 93.31 83 LEU A O 1
ATOM 696 N N . ARG A 1 84 ? -7.019 3.729 2.126 1.00 94.56 84 ARG A N 1
ATOM 697 C CA . ARG A 1 84 ? -7.616 3.688 0.785 1.00 94.56 84 ARG A CA 1
ATOM 698 C C . ARG A 1 84 ? -8.657 2.563 0.676 1.00 94.56 84 ARG A C 1
ATOM 700 O O . ARG A 1 84 ? -8.332 1.381 0.856 1.00 94.56 84 ARG A O 1
ATOM 707 N N . HIS A 1 85 ? -9.890 2.916 0.329 1.00 93.25 85 HIS A N 1
ATOM 708 C CA . HIS A 1 85 ? -10.994 1.999 0.045 1.00 93.25 85 HIS A CA 1
ATOM 709 C C . HIS A 1 85 ? -11.886 2.587 -1.054 1.00 93.25 85 HIS A C 1
ATOM 711 O O . HIS A 1 85 ? -11.927 3.800 -1.232 1.00 93.25 85 HIS A O 1
ATOM 717 N N . TYR A 1 86 ? -12.563 1.720 -1.806 1.00 94.81 86 TYR A N 1
ATOM 718 C CA . TYR A 1 86 ? -13.549 2.122 -2.809 1.00 94.81 86 TYR A CA 1
ATOM 719 C C . TYR A 1 86 ? -14.713 1.145 -2.812 1.00 94.81 86 TYR A C 1
ATOM 721 O O . TYR A 1 86 ? -14.509 -0.044 -2.555 1.00 94.81 86 TYR A O 1
ATOM 729 N N . ASN A 1 87 ? -15.900 1.637 -3.161 1.00 95.88 87 ASN A N 1
ATOM 730 C CA . ASN A 1 87 ? -17.147 0.866 -3.141 1.00 95.88 87 ASN A CA 1
ATOM 731 C C . ASN A 1 87 ? -17.316 -0.065 -4.343 1.00 95.88 87 ASN A C 1
ATOM 733 O O . ASN A 1 87 ? -17.994 -1.079 -4.236 1.00 95.88 87 ASN A O 1
ATOM 737 N N . TRP A 1 88 ? -16.602 0.188 -5.441 1.00 96.00 88 TRP A N 1
ATOM 738 C CA . TRP A 1 88 ? -16.650 -0.674 -6.625 1.00 96.00 88 TRP A CA 1
ATOM 739 C C . TRP A 1 88 ? -16.011 -2.059 -6.412 1.00 96.00 88 TRP A C 1
ATOM 741 O O . TRP A 1 88 ? -16.248 -2.967 -7.200 1.00 96.00 88 TRP A O 1
ATOM 751 N N . SER A 1 89 ? -15.206 -2.262 -5.357 1.00 94.31 89 SER A N 1
ATOM 752 C CA . SER A 1 89 ? -14.577 -3.561 -5.073 1.00 94.31 89 SER A CA 1
ATOM 753 C C . SER A 1 89 ? -14.976 -4.121 -3.713 1.00 94.31 89 SER A C 1
ATOM 755 O O . SER A 1 89 ? -14.237 -4.025 -2.729 1.00 94.31 89 SER A O 1
ATOM 757 N N . VAL A 1 90 ? -16.114 -4.814 -3.680 1.00 95.94 90 VAL A N 1
ATOM 758 C CA . VAL A 1 90 ? -16.621 -5.488 -2.473 1.00 95.94 90 VAL A CA 1
ATOM 759 C C . VAL A 1 90 ? -15.610 -6.514 -1.936 1.00 95.94 90 VAL A C 1
ATOM 761 O O . VAL A 1 90 ? -15.341 -6.579 -0.737 1.00 95.94 90 VAL A O 1
ATOM 764 N N . LYS A 1 91 ? -14.954 -7.278 -2.822 1.00 95.62 91 LYS A N 1
ATOM 765 C CA . LYS A 1 91 ? -13.933 -8.272 -2.434 1.00 95.62 91 LYS A CA 1
ATOM 766 C C . LYS A 1 91 ? -12.729 -7.630 -1.738 1.00 95.62 91 LYS A C 1
ATOM 768 O O . LYS A 1 91 ? -12.181 -8.200 -0.794 1.00 95.62 91 LYS A O 1
ATOM 773 N N . ALA A 1 92 ? -12.294 -6.454 -2.193 1.00 93.94 92 ALA A N 1
ATOM 774 C CA . ALA A 1 92 ? -11.168 -5.756 -1.580 1.00 93.94 92 ALA A CA 1
ATOM 775 C C . ALA A 1 92 ? -11.516 -5.200 -0.193 1.00 93.94 92 ALA A C 1
ATOM 777 O O . ALA A 1 92 ? -10.639 -5.173 0.673 1.00 93.94 92 ALA A O 1
ATOM 778 N N . GLN A 1 93 ? -12.769 -4.786 0.019 1.00 93.38 93 GLN A N 1
ATOM 779 C CA . GLN A 1 93 ? -13.261 -4.343 1.324 1.00 93.38 93 GLN A CA 1
ATOM 780 C C . GLN A 1 93 ? -13.283 -5.497 2.332 1.00 93.38 93 GLN A C 1
ATOM 782 O O . GLN A 1 93 ? -12.652 -5.390 3.384 1.00 93.38 93 GLN A O 1
ATOM 787 N N . ARG A 1 94 ? -13.881 -6.645 1.972 1.00 95.00 94 ARG A N 1
ATOM 788 C CA . ARG A 1 94 ? -13.952 -7.828 2.856 1.00 95.00 94 ARG A CA 1
ATOM 789 C C . ARG A 1 94 ? -12.581 -8.320 3.331 1.00 95.00 94 ARG A C 1
ATOM 791 O O . ARG A 1 94 ? -12.439 -8.749 4.462 1.00 95.00 94 ARG A O 1
ATOM 798 N N . ARG A 1 95 ? -11.533 -8.203 2.510 1.00 93.62 95 ARG A N 1
ATOM 799 C CA . ARG A 1 95 ? -10.158 -8.604 2.885 1.00 93.62 95 ARG A CA 1
ATOM 800 C C . ARG A 1 95 ? -9.465 -7.678 3.896 1.00 93.62 95 ARG A C 1
ATOM 802 O O . ARG A 1 95 ? -8.330 -7.965 4.270 1.00 93.62 95 ARG A O 1
ATOM 809 N N . LYS A 1 96 ? -10.057 -6.527 4.230 1.00 91.25 96 LYS A N 1
ATOM 810 C CA . LYS A 1 96 ? -9.473 -5.497 5.112 1.00 91.25 96 LYS A CA 1
ATOM 811 C C . LYS A 1 96 ? -10.372 -5.141 6.298 1.00 91.25 96 LYS A C 1
ATOM 813 O O . LYS A 1 96 ? -9.971 -4.319 7.115 1.00 91.25 96 LYS A O 1
ATOM 818 N N . THR A 1 97 ? -11.574 -5.705 6.361 1.00 93.06 97 THR A N 1
ATOM 819 C CA . THR A 1 97 ? -12.543 -5.401 7.415 1.00 93.06 97 THR A CA 1
ATOM 820 C C . THR A 1 97 ? -12.051 -5.859 8.789 1.00 93.06 97 THR A C 1
ATOM 822 O O . THR A 1 97 ? -11.183 -6.737 8.907 1.00 93.06 97 THR A O 1
ATOM 825 N N . THR A 1 98 ? -12.614 -5.256 9.834 1.00 92.06 98 THR A N 1
ATOM 826 C CA . THR A 1 98 ? -12.516 -5.742 11.215 1.00 92.06 98 THR A CA 1
ATOM 827 C C . THR A 1 98 ? -12.931 -7.217 11.258 1.00 92.06 98 THR A C 1
ATOM 829 O O . THR A 1 98 ? -13.840 -7.621 10.540 1.00 92.06 98 THR A O 1
ATOM 832 N N . GLY A 1 99 ? -12.207 -8.053 12.005 1.00 92.06 99 GLY A N 1
ATOM 833 C CA . GLY A 1 99 ? -12.364 -9.518 11.945 1.00 92.06 99 GLY A CA 1
ATOM 834 C C . GLY A 1 99 ? -11.199 -10.258 11.295 1.00 92.06 99 GLY A C 1
ATOM 835 O O . GLY A 1 99 ? -10.910 -11.385 11.667 1.00 92.06 99 GLY A O 1
ATOM 836 N N . THR A 1 100 ? -10.480 -9.625 10.363 1.00 92.06 100 THR A N 1
ATOM 837 C CA . THR A 1 100 ? -9.390 -10.295 9.619 1.00 92.06 100 THR A CA 1
ATOM 838 C C . THR A 1 100 ? -8.078 -10.433 10.399 1.00 92.06 100 THR A C 1
ATOM 840 O O . THR A 1 100 ? -7.234 -11.251 10.046 1.00 92.06 100 THR A O 1
ATOM 843 N N . GLY A 1 101 ? -7.877 -9.606 11.428 1.00 92.31 101 GLY A N 1
ATOM 844 C CA . GLY A 1 101 ? -6.671 -9.593 12.257 1.00 92.31 101 GLY A CA 1
ATOM 845 C C . GLY A 1 101 ? -6.888 -10.197 13.644 1.00 92.31 101 GLY A C 1
ATOM 846 O O . GLY A 1 101 ? -7.936 -10.747 13.952 1.00 92.31 101 GLY A O 1
ATOM 847 N N . ARG A 1 102 ? -5.904 -10.022 14.532 1.00 94.31 102 ARG A N 1
ATOM 848 C CA . ARG A 1 102 ? -5.904 -10.617 15.885 1.00 94.31 102 ARG A CA 1
ATOM 849 C C . ARG A 1 102 ? -6.984 -10.085 16.842 1.00 94.31 102 ARG A C 1
ATOM 851 O O . ARG A 1 102 ? -7.171 -10.679 17.891 1.00 94.31 102 ARG A O 1
ATOM 858 N N . MET A 1 103 ? -7.622 -8.949 16.531 1.00 94.44 103 MET A N 1
ATOM 859 C CA . MET A 1 103 ? -8.693 -8.319 17.332 1.00 94.44 103 MET A CA 1
ATOM 860 C C . MET A 1 103 ? -8.456 -8.285 18.859 1.00 94.44 103 MET A C 1
ATOM 862 O O . MET A 1 103 ? -9.393 -8.458 19.627 1.00 94.44 103 MET A O 1
ATOM 866 N N . ARG A 1 104 ? -7.218 -8.042 19.318 1.00 94.50 104 ARG A N 1
ATOM 867 C CA . ARG A 1 104 ? -6.831 -8.219 20.736 1.00 94.50 104 ARG A CA 1
ATOM 868 C C . ARG A 1 104 ? -7.738 -7.491 21.737 1.00 94.50 104 ARG A C 1
ATOM 870 O O . ARG A 1 104 ? -8.112 -8.080 22.736 1.00 94.50 104 ARG A O 1
ATOM 877 N N . HIS A 1 105 ? -8.086 -6.235 21.458 1.00 93.94 105 HIS A N 1
ATOM 878 C CA . HIS A 1 105 ? -8.947 -5.434 22.332 1.00 93.94 1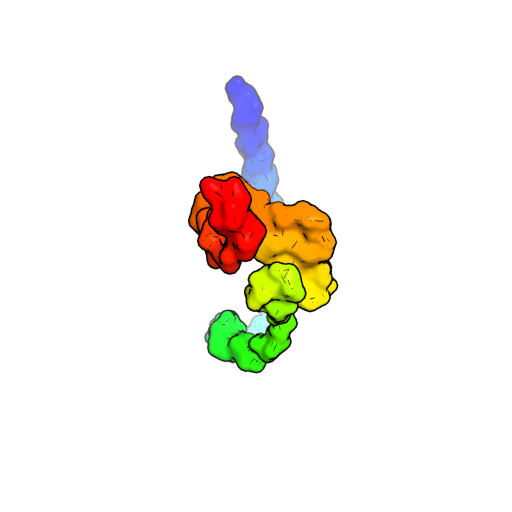05 HIS A CA 1
ATOM 879 C C . HIS A 1 105 ? -10.437 -5.685 22.062 1.00 93.94 105 HIS A C 1
ATOM 881 O O . HIS A 1 105 ? -11.189 -6.004 22.973 1.00 93.94 105 HIS A O 1
ATOM 887 N N . LEU A 1 106 ? -10.848 -5.624 20.790 1.00 94.06 106 LEU A N 1
ATOM 888 C CA . LEU A 1 106 ? -12.250 -5.794 20.390 1.00 94.06 106 LEU A CA 1
ATOM 889 C C . LEU A 1 106 ? -12.832 -7.174 20.733 1.00 94.06 106 LEU A C 1
ATOM 891 O O . LEU A 1 106 ? -14.045 -7.294 20.801 1.00 94.06 106 LEU A O 1
ATOM 895 N N . LYS A 1 107 ? -11.998 -8.204 20.931 1.00 91.19 107 LYS A N 1
ATOM 896 C CA . LYS A 1 107 ? -12.441 -9.528 21.391 1.00 91.19 107 LYS A CA 1
ATOM 897 C C . LYS A 1 107 ? -12.815 -9.547 22.878 1.00 91.19 107 LYS A C 1
ATOM 899 O O . LYS A 1 107 ? -13.632 -10.362 23.263 1.00 91.19 107 LYS A O 1
ATOM 904 N N . ILE A 1 108 ? -12.176 -8.713 23.699 1.00 94.50 108 ILE A N 1
ATOM 905 C CA . ILE A 1 108 ? -12.413 -8.662 25.152 1.00 94.50 108 ILE A CA 1
ATOM 906 C C . ILE A 1 108 ? -13.612 -7.762 25.462 1.00 94.50 108 ILE A C 1
ATOM 908 O O . ILE A 1 108 ? -14.379 -8.042 26.369 1.00 94.50 108 ILE A O 1
ATOM 912 N N . VAL A 1 109 ? -13.755 -6.668 24.710 1.00 93.56 109 VAL A N 1
ATOM 913 C CA . VAL A 1 109 ? -14.809 -5.660 24.921 1.00 93.56 109 VAL A CA 1
ATOM 914 C C . VAL A 1 109 ? -16.180 -6.112 24.405 1.00 93.56 109 VAL A C 1
ATOM 916 O O . VAL A 1 109 ? -17.190 -5.530 24.787 1.00 93.56 109 VAL A O 1
ATOM 919 N N . ARG A 1 110 ? -16.218 -7.094 23.500 1.00 77.25 110 ARG A N 1
ATOM 920 C CA . ARG A 1 110 ? -17.432 -7.553 22.823 1.00 77.25 110 ARG A CA 1
ATOM 921 C C . ARG A 1 110 ? -17.946 -8.840 23.441 1.00 77.25 110 ARG A C 1
ATOM 923 O O . ARG A 1 110 ? -19.177 -8.913 23.618 1.00 77.25 110 ARG A O 1
#

Foldseek 3Di:
DVVVVVVVVVVVVVVPVPDDDDDDDDDDDDDPPPPPPDDPCPPDVVVVVPPDDQFDQDPVPRDRQQGDVVRAGPLFGPVDPHGDDDPVCPPSDVCPDPPNDPCVPVVVVD

pLDDT: mean 75.51, std 23.08, range [36.25, 97.44]

Mean predicted aligned error: 16.13 Å

Organism: NCBI:txid320908

Secondary structure (DSSP, 8-state):
-THHHHHHHHHHHGGGSS--------------SSSS-----SSHHHHTT----SEEE-TTT-SEEEETTTTEETTT-TTSSSPP--TT-HHHHHTTSTTSS--TTHHHH-

Radius of gyration: 30.37 Å; Cα contacts (8 Å, |Δi|>4): 63; chains: 1; bounding box: 49×35×86 Å

Solvent-accessible surface area (backbone atoms only — not comparable to full-atom values): 7548 Å² total; per-residue (Å²): 128,65,80,67,56,55,63,55,54,54,65,58,55,67,70,66,75,81,80,83,78,94,76,86,82,90,76,82,84,73,102,75,80,85,82,85,81,75,78,78,62,84,49,76,75,46,56,80,74,67,76,80,77,61,54,38,69,26,92,92,71,73,42,74,33,20,26,64,91,75,62,36,23,77,66,43,38,41,82,49,90,62,75,51,80,61,84,91,39,62,72,66,48,68,74,68,39,92,80,76,63,86,51,77,62,66,66,74,78,103